Protein AF-H0ELH2-F1 (afdb_monomer)

Structure (mmCIF, N/CA/C/O backbone):
data_AF-H0ELH2-F1
#
_entry.id   AF-H0ELH2-F1
#
loop_
_atom_site.group_PDB
_atom_site.id
_atom_site.type_symbol
_atom_site.label_atom_id
_atom_site.label_alt_id
_atom_site.label_comp_id
_atom_site.label_asym_id
_atom_site.label_entity_id
_atom_site.label_seq_id
_atom_site.pdbx_PDB_ins_code
_atom_site.Cartn_x
_atom_site.Cartn_y
_atom_site.Cartn_z
_atom_site.occupancy
_atom_site.B_iso_or_equiv
_atom_site.auth_seq_id
_atom_site.auth_comp_id
_atom_site.auth_asym_id
_atom_site.auth_atom_id
_atom_site.pdbx_PDB_model_num
ATOM 1 N N . MET A 1 1 ? -1.124 8.327 35.606 1.00 62.03 1 MET A N 1
ATOM 2 C CA . MET A 1 1 ? -1.199 9.754 35.998 1.00 62.03 1 MET A CA 1
ATOM 3 C C . MET A 1 1 ? -2.389 10.387 35.284 1.00 62.03 1 MET A C 1
ATOM 5 O O . MET A 1 1 ? -2.537 10.142 34.093 1.00 62.03 1 MET A O 1
ATOM 9 N N . ARG A 1 2 ? -3.265 11.130 35.973 1.00 73.88 2 ARG A N 1
ATOM 10 C CA . ARG A 1 2 ? -4.328 11.916 35.316 1.00 73.88 2 ARG A CA 1
ATOM 11 C C . ARG A 1 2 ? -3.799 13.326 35.043 1.00 73.88 2 ARG A C 1
ATOM 13 O O . ARG A 1 2 ? -3.102 13.876 35.888 1.00 73.88 2 ARG A O 1
ATOM 20 N N . ALA A 1 3 ? -4.101 13.885 33.873 1.00 83.12 3 ALA A N 1
ATOM 21 C CA . ALA A 1 3 ? -3.711 15.254 33.537 1.00 83.12 3 ALA A CA 1
ATOM 22 C C . ALA A 1 3 ? -4.444 16.272 34.429 1.00 83.12 3 ALA A C 1
ATOM 24 O O . ALA A 1 3 ? -5.590 16.045 34.823 1.00 83.12 3 ALA A O 1
ATOM 25 N N . THR A 1 4 ? -3.800 17.406 34.710 1.00 92.44 4 THR A N 1
ATOM 26 C CA . THR A 1 4 ? -4.425 18.548 35.395 1.00 92.44 4 THR A CA 1
ATOM 27 C C . THR A 1 4 ? -5.581 19.115 34.563 1.00 92.44 4 THR A C 1
ATOM 29 O O . THR A 1 4 ? -5.611 18.949 33.343 1.00 92.44 4 THR A O 1
ATOM 32 N N . GLN A 1 5 ? -6.547 19.800 35.190 1.00 88.50 5 GLN A N 1
ATOM 33 C CA . GLN A 1 5 ? -7.740 20.311 34.490 1.00 88.50 5 GLN A CA 1
ATOM 34 C C . GLN A 1 5 ? -7.407 21.206 33.284 1.00 88.50 5 GLN A C 1
ATOM 36 O O . GLN A 1 5 ? -7.987 21.038 32.209 1.00 88.50 5 GLN A O 1
ATOM 41 N N . SER A 1 6 ? -6.451 22.124 33.441 1.00 90.06 6 SER A N 1
ATOM 42 C CA . SER A 1 6 ? -6.030 23.050 32.384 1.00 90.06 6 SER A CA 1
ATOM 43 C C . SER A 1 6 ? -5.400 22.324 31.190 1.00 90.06 6 SER A C 1
ATOM 45 O O . SER A 1 6 ? -5.676 22.661 30.036 1.00 90.06 6 SER A O 1
ATOM 47 N N . LEU A 1 7 ? -4.604 21.284 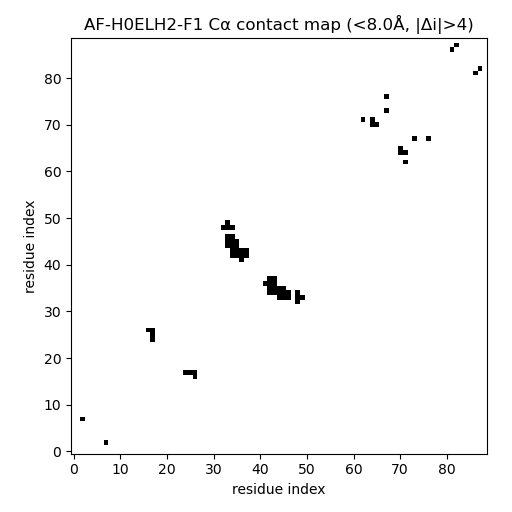31.448 1.00 90.44 7 LEU A N 1
ATOM 48 C CA . LEU A 1 7 ? -4.003 20.447 30.414 1.00 90.44 7 LEU A CA 1
ATOM 49 C C . LEU A 1 7 ? -5.039 19.522 29.761 1.00 90.44 7 LEU A C 1
ATOM 51 O O . LEU A 1 7 ? -5.077 19.408 28.537 1.00 90.44 7 LEU A O 1
ATOM 55 N N . GLY A 1 8 ? -5.931 18.921 30.549 1.00 89.38 8 GLY A N 1
ATOM 56 C CA . GLY A 1 8 ? -7.019 18.080 30.051 1.00 89.38 8 GLY A CA 1
ATOM 57 C C . GLY A 1 8 ? -7.936 18.827 29.079 1.00 89.38 8 GLY A C 1
ATOM 58 O O . GLY A 1 8 ? -8.301 18.287 28.035 1.00 89.38 8 GLY A O 1
ATOM 59 N N . ALA A 1 9 ? -8.242 20.100 29.356 1.00 89.81 9 ALA A N 1
ATOM 60 C CA . ALA A 1 9 ? -9.021 20.943 28.450 1.00 89.81 9 ALA A CA 1
ATOM 61 C C . ALA A 1 9 ? -8.348 21.132 27.078 1.00 89.81 9 ALA A C 1
ATOM 63 O O . ALA A 1 9 ? -9.043 21.113 26.060 1.00 89.81 9 ALA A O 1
ATOM 64 N N . LYS A 1 10 ? -7.015 21.258 27.042 1.00 92.06 10 LYS A N 1
ATOM 65 C CA . LYS A 1 10 ? -6.234 21.375 25.799 1.00 92.06 10 LYS A CA 1
ATOM 66 C C . LYS A 1 10 ? -6.115 20.034 25.067 1.00 92.06 10 LYS A C 1
ATOM 68 O O . LYS A 1 10 ? -6.361 19.983 23.865 1.00 92.06 10 LYS A O 1
ATOM 73 N N . ILE A 1 11 ? -5.816 18.945 25.784 1.00 91.50 11 ILE A N 1
ATOM 74 C CA . ILE A 1 11 ? -5.649 17.597 25.207 1.00 91.50 11 ILE A CA 1
ATOM 75 C C . ILE A 1 11 ? -6.919 17.130 24.487 1.00 91.50 11 ILE A C 1
ATOM 77 O O . ILE A 1 11 ? -6.821 16.533 23.418 1.00 91.50 11 ILE A O 1
ATOM 81 N N . ARG A 1 12 ? -8.110 17.455 25.011 1.00 89.12 12 ARG A N 1
ATOM 82 C CA . ARG A 1 12 ? -9.396 17.098 24.380 1.00 89.12 12 ARG A CA 1
ATOM 83 C C . ARG A 1 12 ? -9.585 17.651 22.963 1.00 89.12 12 ARG A C 1
ATOM 85 O O . ARG A 1 12 ? -10.418 17.128 22.234 1.00 89.12 12 ARG A O 1
ATOM 92 N N . ARG A 1 13 ? -8.848 18.696 22.577 1.00 91.81 13 ARG A N 1
ATOM 93 C CA . ARG A 1 13 ? -8.913 19.299 21.234 1.00 91.81 13 ARG A CA 1
ATOM 94 C C . ARG A 1 13 ? -7.911 18.686 20.252 1.00 91.81 13 ARG A C 1
ATOM 96 O O . ARG A 1 13 ? -7.989 18.957 19.059 1.00 91.81 13 ARG A O 1
ATOM 103 N N . LEU A 1 14 ? -6.955 17.891 20.736 1.00 93.69 14 LEU A N 1
ATOM 104 C CA . 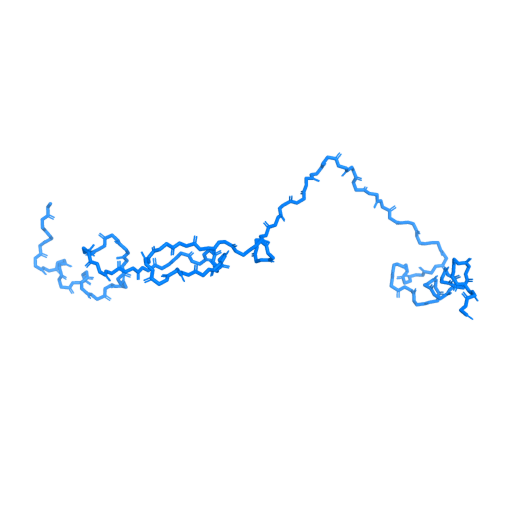LEU A 1 14 ? -5.960 17.245 19.886 1.00 93.69 14 LEU A CA 1
ATOM 105 C C . LEU A 1 14 ? -6.587 16.087 19.101 1.00 93.69 14 LEU A C 1
ATOM 107 O O . LEU A 1 14 ? -7.505 15.412 19.567 1.00 93.69 14 LEU A O 1
ATOM 111 N N . LYS A 1 15 ? -6.050 15.818 17.906 1.00 94.06 15 LYS A N 1
ATOM 112 C CA . LYS A 1 15 ? -6.496 14.703 17.060 1.00 94.06 15 LYS A CA 1
ATOM 113 C C . LYS A 1 15 ? -6.351 13.379 17.813 1.00 94.06 15 LYS A C 1
ATOM 115 O O . LYS A 1 15 ? -5.259 13.022 18.253 1.00 94.06 15 LYS A O 1
ATOM 120 N N . LEU A 1 16 ? -7.437 12.614 17.888 1.00 93.44 16 LEU A N 1
ATOM 121 C CA . LEU A 1 16 ? -7.453 11.340 18.599 1.00 93.44 16 LEU A CA 1
ATOM 122 C C . LEU A 1 16 ? -6.480 10.328 17.965 1.00 93.44 16 LEU A C 1
ATOM 124 O O . LEU A 1 16 ? -6.471 10.131 16.743 1.00 93.44 16 LEU A O 1
ATOM 128 N N . GLN A 1 17 ? -5.657 9.688 18.794 1.00 92.44 17 GLN A N 1
ATOM 129 C CA . GLN A 1 17 ? -4.730 8.625 18.403 1.00 92.44 17 GLN A CA 1
ATOM 130 C C . GLN A 1 17 ? -5.127 7.292 19.042 1.00 92.44 17 GLN A C 1
ATOM 132 O O . GLN A 1 17 ? -5.910 7.253 19.988 1.00 92.44 17 GLN A O 1
ATOM 137 N N . THR A 1 18 ? -4.560 6.196 18.540 1.00 92.81 18 THR A N 1
ATOM 138 C CA . THR A 1 18 ? -4.854 4.829 19.003 1.00 92.81 18 THR A CA 1
ATOM 139 C C . THR A 1 18 ? -4.527 4.592 20.476 1.00 92.81 18 THR A C 1
ATOM 141 O O . THR A 1 18 ? -5.072 3.671 21.068 1.00 92.81 18 THR A O 1
ATOM 144 N N . LYS A 1 19 ? -3.648 5.403 21.078 1.00 91.44 19 LYS A N 1
ATOM 145 C CA . LYS A 1 19 ? -3.205 5.263 22.477 1.00 91.44 19 LYS A CA 1
ATOM 146 C C . LYS A 1 19 ? -3.925 6.192 23.457 1.00 91.44 19 LYS A C 1
ATOM 148 O O . LYS A 1 19 ? -3.669 6.129 24.652 1.00 91.44 19 LYS A O 1
ATOM 153 N N . ASN A 1 20 ? -4.828 7.040 22.964 1.00 90.50 20 ASN A N 1
ATOM 154 C CA . ASN A 1 20 ? -5.536 8.023 23.789 1.00 90.50 20 ASN A CA 1
ATOM 155 C C . ASN A 1 20 ? -6.855 7.486 24.364 1.00 90.50 20 ASN A C 1
ATOM 157 O O . ASN A 1 20 ? -7.476 8.157 25.183 1.00 90.50 20 ASN A O 1
ATOM 161 N N . THR A 1 21 ? -7.322 6.326 23.901 1.00 89.12 21 THR A N 1
ATOM 162 C CA . THR A 1 21 ? -8.609 5.748 24.295 1.00 89.12 21 THR A CA 1
ATOM 163 C C . THR A 1 21 ? -8.513 4.228 24.409 1.00 89.12 21 THR A C 1
ATOM 165 O O . THR A 1 21 ? -7.470 3.639 24.126 1.00 89.12 21 THR A O 1
ATOM 168 N N . ASN A 1 22 ? -9.607 3.607 24.843 1.00 89.81 22 ASN A N 1
ATOM 169 C CA . ASN A 1 22 ? -9.698 2.178 25.118 1.00 89.81 22 ASN A CA 1
ATOM 170 C C . ASN A 1 22 ? -10.387 1.411 23.967 1.00 89.81 22 ASN A C 1
ATOM 172 O O . ASN A 1 22 ? -10.336 1.798 22.799 1.00 89.81 22 ASN A O 1
ATOM 176 N N . LYS A 1 23 ? -11.001 0.274 24.310 1.00 92.12 23 LYS A N 1
ATOM 177 C CA . LYS A 1 23 ? -11.638 -0.684 23.400 1.00 92.12 23 LYS A CA 1
ATOM 178 C C . LYS A 1 23 ? -12.659 -0.012 22.470 1.00 92.12 23 LYS A C 1
ATOM 180 O O . LYS A 1 23 ? -13.386 0.884 22.884 1.00 92.12 23 LYS A O 1
ATOM 185 N N . GLY A 1 24 ? -12.725 -0.490 21.227 1.00 92.31 24 GLY A N 1
ATOM 186 C CA . GLY A 1 24 ? -13.686 -0.046 20.209 1.00 92.31 24 GLY A CA 1
ATOM 187 C C . GLY A 1 24 ? -13.174 1.049 19.270 1.00 92.31 24 GLY A C 1
ATOM 188 O O . GLY A 1 24 ? -13.706 1.195 18.174 1.00 92.31 24 GLY A O 1
ATOM 189 N N . PHE A 1 25 ? -12.111 1.774 19.630 1.00 95.06 25 PHE A N 1
ATOM 190 C CA . PHE A 1 25 ? -11.486 2.735 18.721 1.00 95.06 25 PHE A CA 1
ATOM 191 C C . PHE A 1 25 ? -10.315 2.103 17.969 1.00 95.06 25 PHE A C 1
ATOM 193 O O . PHE A 1 25 ? -9.259 1.829 18.541 1.00 95.06 25 PHE A O 1
ATOM 200 N N . TYR A 1 26 ? -10.491 1.920 16.665 1.00 93.75 26 TYR A N 1
ATOM 201 C CA . TYR A 1 26 ? -9.427 1.514 15.758 1.00 93.75 26 TYR A CA 1
ATOM 202 C C . TYR A 1 26 ? -9.086 2.654 14.798 1.00 93.75 26 TYR A C 1
ATOM 204 O O . TYR A 1 26 ? -9.969 3.342 14.287 1.00 93.75 26 TYR A O 1
ATOM 212 N N . LYS A 1 27 ? -7.792 2.853 14.537 1.00 95.62 27 LYS A N 1
ATOM 213 C CA . LYS A 1 27 ? -7.301 3.833 13.566 1.00 95.62 27 LYS A CA 1
ATOM 214 C C . LYS A 1 27 ? -6.043 3.304 12.887 1.00 95.62 27 LYS A C 1
ATOM 216 O O . LYS A 1 27 ? -5.072 2.979 13.566 1.00 95.62 27 LYS A O 1
ATOM 221 N N . GLY A 1 28 ? -6.078 3.231 11.559 1.00 94.06 28 GLY A N 1
ATOM 222 C CA . GLY A 1 28 ? -4.980 2.712 10.744 1.00 94.06 28 GLY A CA 1
ATOM 223 C C . GLY A 1 28 ? -3.773 3.652 10.644 1.00 94.06 28 GLY A C 1
ATOM 224 O O . GLY A 1 28 ? -3.843 4.834 10.989 1.00 94.06 28 GLY A O 1
ATOM 225 N N . THR A 1 29 ? -2.668 3.108 10.131 1.00 95.19 29 THR A N 1
ATOM 226 C CA . THR A 1 29 ? -1.353 3.766 9.992 1.00 95.19 29 THR A CA 1
ATOM 227 C C . THR A 1 29 ? -0.950 4.041 8.541 1.00 95.19 29 THR A C 1
ATOM 229 O O . THR A 1 29 ? 0.177 4.449 8.292 1.00 95.19 29 THR A O 1
ATOM 232 N N . GLY A 1 30 ? -1.845 3.818 7.573 1.00 93.25 30 GLY A N 1
ATOM 233 C CA . GLY A 1 30 ? -1.551 4.031 6.150 1.00 93.25 30 GLY A CA 1
ATOM 234 C C . GLY A 1 30 ? -0.822 2.873 5.457 1.00 93.25 30 GLY A C 1
ATOM 235 O O . GLY A 1 30 ? -0.324 3.054 4.355 1.00 93.25 30 GLY A O 1
ATOM 236 N N . THR A 1 31 ? -0.786 1.680 6.057 1.00 92.25 31 THR A N 1
ATOM 237 C CA . THR A 1 31 ? -0.146 0.480 5.474 1.00 92.25 31 THR A CA 1
ATOM 238 C C . THR A 1 31 ? -0.854 -0.048 4.211 1.00 92.25 31 THR A C 1
ATOM 240 O O . THR A 1 31 ? -0.272 -0.823 3.460 1.00 92.25 31 THR A O 1
ATOM 243 N N . GLY A 1 32 ? -2.081 0.405 3.934 1.00 92.19 32 GLY A N 1
ATOM 244 C CA . GLY A 1 32 ? -2.913 -0.098 2.836 1.00 92.19 32 GLY A CA 1
ATOM 245 C C . GLY A 1 32 ? -3.699 -1.356 3.217 1.00 92.19 32 GLY A C 1
ATOM 246 O O . GLY A 1 32 ? -3.510 -1.913 4.297 1.00 92.19 32 GLY A O 1
ATOM 247 N N . SER A 1 33 ? -4.622 -1.771 2.345 1.00 94.00 33 SER A N 1
ATOM 248 C CA . SER A 1 33 ? -5.377 -3.017 2.519 1.00 94.00 33 SER A CA 1
ATOM 249 C C . SER A 1 33 ? -4.628 -4.182 1.876 1.00 94.00 33 SER A C 1
ATOM 251 O O . SER A 1 33 ? -4.241 -4.082 0.713 1.00 94.00 33 SER A O 1
ATOM 253 N N . THR A 1 34 ? -4.457 -5.280 2.611 1.00 96.00 34 THR A N 1
ATOM 254 C CA . THR A 1 34 ? -3.774 -6.501 2.146 1.00 96.00 34 THR A CA 1
ATOM 255 C C . THR A 1 34 ? -4.735 -7.666 1.902 1.00 96.00 34 THR A C 1
ATOM 257 O O . THR A 1 34 ? -4.295 -8.785 1.659 1.00 96.00 34 THR A O 1
ATOM 260 N N . GLY A 1 35 ? -6.047 -7.435 1.993 1.00 95.94 35 GLY A N 1
ATOM 261 C CA . GLY A 1 35 ? -7.043 -8.500 1.985 1.00 95.94 35 GLY A CA 1
ATOM 262 C C . GLY A 1 35 ? -8.403 -8.059 2.522 1.00 95.94 35 GLY A C 1
ATOM 263 O O . GLY A 1 35 ? -8.770 -6.884 2.419 1.00 95.94 35 GLY A O 1
ATOM 264 N N . SER A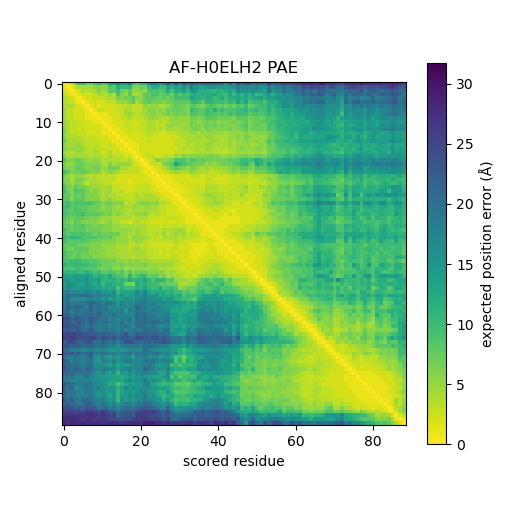 1 36 ? -9.143 -9.004 3.105 1.00 96.94 36 SER A N 1
ATOM 265 C CA . SER A 1 36 ? -10.540 -8.828 3.522 1.00 96.94 36 SER A CA 1
ATOM 266 C C . SER A 1 36 ? -10.826 -9.477 4.878 1.00 96.94 36 SER A C 1
ATOM 268 O O . SER A 1 36 ? -10.343 -10.567 5.175 1.00 96.94 36 SER A O 1
ATOM 270 N N . HIS A 1 37 ? -11.662 -8.838 5.701 1.00 97.50 37 HIS A N 1
ATOM 271 C CA . HIS A 1 37 ? -12.160 -9.446 6.937 1.00 97.50 37 HIS A CA 1
ATOM 272 C C . HIS A 1 37 ? -13.160 -10.570 6.646 1.00 97.50 37 HIS A C 1
ATOM 274 O O . HIS A 1 37 ? -13.952 -10.481 5.708 1.00 97.50 37 HIS A O 1
ATOM 280 N N . THR A 1 38 ? -13.160 -11.613 7.476 1.00 97.75 38 THR A N 1
ATOM 281 C CA . THR A 1 38 ? -14.176 -12.672 7.407 1.00 97.75 38 THR A CA 1
ATOM 282 C C . THR A 1 38 ? -15.401 -12.310 8.238 1.00 97.75 38 THR A C 1
ATOM 284 O O . THR A 1 38 ? -15.335 -11.495 9.159 1.00 97.75 38 THR A O 1
ATOM 287 N N . LYS A 1 39 ? -16.521 -12.995 7.977 1.00 97.56 39 LYS A N 1
ATOM 288 C CA . LYS A 1 39 ? -17.753 -12.885 8.776 1.00 97.56 39 LYS A CA 1
ATOM 289 C C . LYS A 1 39 ? -17.519 -13.090 10.281 1.00 97.56 39 LYS A C 1
ATOM 291 O O . LYS A 1 39 ? -18.245 -12.531 11.094 1.00 97.56 39 LYS A O 1
ATOM 296 N N . HIS A 1 40 ? -16.509 -13.878 10.646 1.00 97.38 40 HIS A N 1
ATOM 297 C CA . HIS A 1 40 ? -16.216 -14.266 12.027 1.00 97.38 40 HIS A CA 1
ATOM 298 C C . HIS A 1 40 ? -15.022 -13.509 12.630 1.00 97.38 40 HIS A C 1
ATOM 300 O O . HIS A 1 40 ? -14.451 -13.952 13.621 1.00 97.38 40 HIS A O 1
ATOM 306 N N . GLY A 1 41 ? -14.626 -12.374 12.042 1.00 94.88 41 GLY A N 1
ATOM 307 C CA . GLY A 1 41 ? -13.568 -11.513 12.586 1.00 94.88 41 GLY A CA 1
ATOM 308 C C . GLY A 1 41 ? -12.137 -11.952 12.261 1.00 94.88 41 GLY A C 1
ATOM 309 O O . GLY A 1 41 ? -11.191 -11.339 12.749 1.00 94.88 41 GLY A O 1
ATOM 310 N N . GLY A 1 42 ? -11.961 -12.974 11.421 1.00 97.31 42 GLY A N 1
ATOM 311 C CA . GLY A 1 42 ? -10.665 -13.327 10.839 1.00 97.31 42 GLY A CA 1
ATOM 312 C C . GLY A 1 42 ? -10.255 -12.374 9.712 1.00 97.31 42 GLY A C 1
ATOM 313 O O . GLY A 1 42 ? -10.973 -11.426 9.380 1.00 97.31 42 GLY A O 1
ATOM 314 N N . TYR A 1 43 ? -9.108 -12.648 9.091 1.00 97.38 43 TYR A N 1
ATOM 315 C CA . TYR A 1 43 ? -8.594 -11.883 7.955 1.00 97.38 43 TYR A CA 1
ATOM 316 C C . TYR A 1 43 ? -8.050 -12.827 6.878 1.00 97.38 43 TYR A C 1
ATOM 318 O O . TYR A 1 43 ? -7.240 -13.700 7.180 1.00 97.38 43 TYR A O 1
ATOM 326 N N . LEU A 1 44 ? -8.513 -12.665 5.638 1.00 97.12 44 LEU A N 1
ATOM 327 C CA . LEU A 1 44 ? -8.055 -13.399 4.456 1.00 97.12 44 LEU A CA 1
ATOM 328 C C . LEU A 1 44 ? -7.130 -12.497 3.642 1.00 97.12 44 LEU A C 1
ATOM 330 O O . LEU A 1 44 ? -7.534 -11.402 3.254 1.00 97.12 44 LEU A O 1
ATOM 334 N N . ILE A 1 45 ? -5.902 -12.956 3.398 1.00 96.69 45 ILE A N 1
ATOM 335 C CA . ILE A 1 45 ? -4.881 -12.214 2.649 1.00 96.69 45 ILE A CA 1
ATOM 336 C C . ILE A 1 45 ? -5.118 -12.385 1.146 1.00 96.69 45 ILE A C 1
ATOM 338 O O . ILE A 1 45 ? -5.340 -13.497 0.673 1.00 96.69 45 ILE A O 1
ATOM 342 N N . ASP A 1 46 ? -5.036 -11.277 0.417 1.00 96.31 46 ASP A N 1
ATOM 343 C CA . ASP A 1 46 ? -5.061 -11.217 -1.041 1.00 96.31 46 ASP A CA 1
ATOM 344 C C . ASP A 1 46 ? -3.626 -11.020 -1.550 1.00 96.31 46 ASP A C 1
ATOM 346 O O . ASP A 1 46 ? -3.019 -9.966 -1.339 1.00 96.31 46 ASP A O 1
ATOM 350 N N . TRP A 1 47 ? -3.069 -12.057 -2.176 1.00 93.38 47 TRP A N 1
ATOM 351 C CA . TRP A 1 47 ? -1.672 -12.076 -2.614 1.00 93.38 47 TRP A CA 1
ATOM 352 C C . TRP A 1 47 ? -1.376 -11.048 -3.711 1.00 93.38 47 TRP A C 1
ATOM 354 O O . TRP A 1 47 ? -0.267 -10.514 -3.733 1.00 93.38 47 TRP A O 1
ATOM 364 N N . ASP A 1 48 ? -2.366 -10.683 -4.530 1.00 92.44 48 ASP A N 1
ATOM 365 C CA . ASP A 1 48 ? -2.203 -9.702 -5.611 1.00 92.44 48 ASP A CA 1
ATOM 366 C C . ASP A 1 48 ? -2.073 -8.268 -5.075 1.00 92.44 48 ASP A C 1
ATOM 368 O O . ASP A 1 48 ? -1.512 -7.386 -5.728 1.00 92.44 48 ASP A O 1
ATOM 372 N N . LYS A 1 49 ? -2.567 -8.016 -3.855 1.00 91.94 49 LYS A N 1
ATOM 373 C CA . LYS A 1 49 ? -2.461 -6.709 -3.183 1.00 91.94 49 LYS A CA 1
ATOM 374 C C . LYS A 1 49 ? -1.152 -6.517 -2.427 1.00 91.94 49 LYS A C 1
ATOM 376 O O . LYS A 1 49 ? -0.862 -5.402 -1.978 1.00 91.94 49 LYS A O 1
ATOM 381 N N . LEU A 1 50 ? -0.374 -7.579 -2.235 1.00 90.44 50 LEU A N 1
ATOM 382 C CA . LEU A 1 50 ? 0.908 -7.472 -1.555 1.00 90.44 50 LEU A CA 1
ATOM 383 C C . LEU A 1 50 ? 1.931 -6.781 -2.460 1.00 90.44 50 LEU A C 1
ATOM 385 O O . LEU A 1 50 ? 1.914 -6.909 -3.678 1.00 90.44 50 LEU A O 1
ATOM 389 N N . LYS A 1 51 ? 2.841 -6.022 -1.845 1.00 86.62 51 LYS A N 1
ATOM 390 C CA . LYS A 1 51 ? 3.914 -5.309 -2.546 1.00 86.62 51 LYS A CA 1
ATOM 391 C C . LYS A 1 51 ? 5.227 -6.067 -2.351 1.00 86.62 51 LYS A C 1
ATOM 393 O O . LYS A 1 51 ? 5.884 -5.842 -1.331 1.00 86.62 51 LYS A O 1
ATOM 398 N N . PRO A 1 52 ? 5.601 -6.988 -3.255 1.00 87.12 52 PRO A N 1
ATOM 399 C CA . PRO A 1 52 ? 6.858 -7.705 -3.129 1.00 87.12 52 PRO A CA 1
ATOM 400 C C . PRO A 1 52 ? 8.039 -6.758 -3.354 1.00 87.12 52 PRO A C 1
ATOM 402 O O . PRO A 1 52 ? 8.001 -5.873 -4.210 1.00 87.12 52 PRO A O 1
ATOM 405 N N . PHE A 1 53 ? 9.114 -6.972 -2.600 1.00 84.38 53 PHE A N 1
ATOM 406 C CA . PHE A 1 53 ? 10.404 -6.348 -2.873 1.00 84.38 53 PHE A CA 1
ATOM 407 C C . PHE A 1 53 ? 11.230 -7.275 -3.764 1.00 84.38 53 PHE A C 1
ATOM 409 O O . PHE A 1 53 ? 11.376 -8.460 -3.465 1.00 84.38 53 PHE A O 1
ATOM 416 N N . VAL A 1 54 ? 11.797 -6.736 -4.843 1.00 82.44 54 VAL A N 1
ATOM 417 C CA . VAL A 1 54 ? 12.767 -7.456 -5.677 1.00 82.44 54 VAL A CA 1
ATOM 418 C C . VAL A 1 54 ? 14.162 -7.251 -5.092 1.00 82.44 54 VAL A C 1
ATOM 420 O O . VAL A 1 54 ? 14.532 -6.149 -4.693 1.00 82.44 54 VAL A O 1
ATOM 423 N N . THR A 1 55 ? 14.938 -8.329 -5.004 1.00 83.75 55 THR A N 1
ATOM 424 C CA . THR A 1 55 ? 16.289 -8.293 -4.435 1.00 83.75 55 THR A CA 1
ATOM 425 C C . THR A 1 55 ? 17.304 -7.667 -5.397 1.00 83.75 55 THR A C 1
ATOM 427 O O . THR A 1 55 ? 17.217 -7.851 -6.607 1.00 83.75 55 THR A O 1
ATOM 430 N N . MET A 1 56 ? 18.327 -6.995 -4.860 1.00 80.75 56 MET A N 1
ATOM 431 C CA . MET A 1 56 ? 19.423 -6.391 -5.638 1.00 80.75 56 MET A CA 1
ATOM 432 C C . MET A 1 56 ? 20.563 -7.372 -5.972 1.00 80.75 56 MET A C 1
ATOM 434 O O . MET A 1 56 ? 21.678 -6.950 -6.258 1.00 80.75 56 MET A O 1
ATOM 438 N N . LYS A 1 57 ? 20.327 -8.690 -5.908 1.00 86.12 57 LYS A N 1
ATOM 439 C CA . LYS A 1 57 ? 21.368 -9.695 -6.203 1.00 86.12 57 LYS A CA 1
ATOM 440 C C . LYS A 1 57 ? 21.860 -9.640 -7.652 1.00 86.12 57 LYS A C 1
ATOM 442 O O . LYS A 1 57 ? 23.000 -10.003 -7.918 1.00 86.12 57 LYS A O 1
ATOM 447 N N . ILE A 1 58 ? 21.000 -9.223 -8.576 1.00 81.62 58 ILE A N 1
ATOM 448 C CA . ILE A 1 58 ? 21.334 -9.101 -9.994 1.00 81.62 58 ILE A CA 1
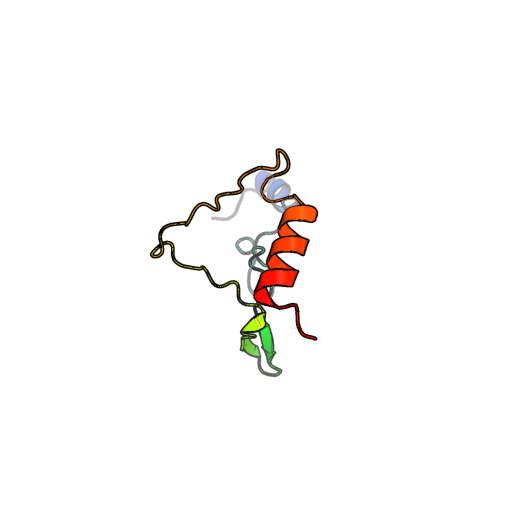ATOM 449 C C . ILE A 1 58 ? 21.878 -7.691 -10.220 1.00 81.62 58 ILE A C 1
ATOM 451 O O . ILE A 1 58 ? 21.205 -6.709 -9.904 1.00 81.62 58 ILE A O 1
ATOM 455 N N . GLN A 1 59 ? 23.097 -7.588 -10.754 1.00 82.38 59 GLN A N 1
ATOM 456 C CA . GLN A 1 59 ? 23.673 -6.290 -11.092 1.00 82.38 59 GLN A CA 1
ATOM 457 C C . GLN A 1 59 ? 22.865 -5.633 -12.223 1.00 82.38 59 GLN A C 1
ATOM 459 O O . GLN A 1 59 ? 22.509 -6.315 -13.187 1.00 82.38 59 GLN A O 1
ATOM 464 N N . PRO A 1 60 ? 22.568 -4.325 -12.137 1.00 77.25 60 PRO A N 1
ATOM 465 C CA . PRO A 1 60 ? 21.799 -3.643 -13.166 1.00 77.25 60 PRO A CA 1
ATOM 466 C C . PRO A 1 60 ? 22.588 -3.592 -14.480 1.00 77.25 60 PRO A C 1
ATOM 468 O O . PRO A 1 60 ? 23.694 -3.055 -14.533 1.00 77.25 60 PRO A O 1
ATOM 471 N N . THR A 1 61 ? 22.010 -4.116 -15.559 1.00 82.69 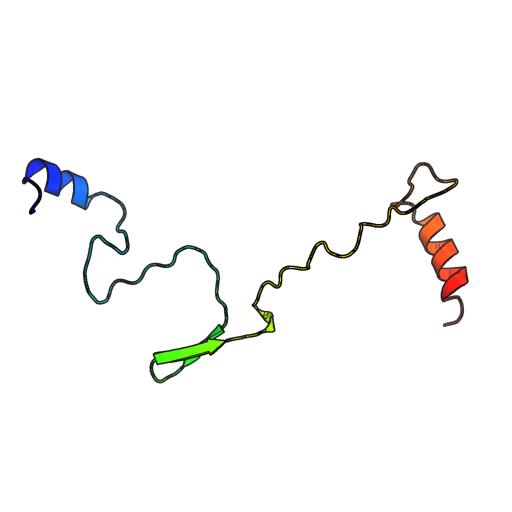61 THR A N 1
ATOM 472 C CA . THR A 1 61 ? 22.577 -3.991 -16.907 1.00 82.69 61 THR A CA 1
ATOM 473 C C . THR A 1 61 ? 22.221 -2.624 -17.490 1.00 82.69 61 THR A C 1
ATOM 475 O O . THR A 1 61 ? 21.059 -2.219 -17.469 1.00 82.69 61 THR A O 1
ATOM 478 N N . ARG A 1 62 ? 23.207 -1.893 -18.023 1.00 80.75 62 ARG A N 1
ATOM 479 C CA . ARG A 1 62 ? 22.958 -0.655 -18.778 1.00 80.75 62 ARG A CA 1
ATOM 480 C C . ARG A 1 62 ? 22.681 -0.994 -20.241 1.00 80.75 62 ARG A C 1
ATOM 482 O O . ARG A 1 62 ? 23.429 -1.756 -20.844 1.00 80.75 62 ARG A O 1
ATOM 489 N N . GLY A 1 63 ? 21.614 -0.425 -20.800 1.00 79.75 63 GLY A N 1
ATOM 490 C CA . GLY A 1 63 ? 21.325 -0.521 -22.230 1.00 79.75 63 GLY A CA 1
ATOM 491 C C . GLY A 1 63 ? 22.238 0.399 -23.041 1.00 79.75 63 GLY A C 1
ATOM 492 O O . GLY A 1 63 ? 22.481 1.536 -22.635 1.00 79.75 63 GLY A O 1
ATOM 493 N N . TYR A 1 64 ? 22.718 -0.089 -24.182 1.00 79.56 64 TYR A N 1
ATOM 494 C CA . TYR A 1 64 ? 23.450 0.701 -25.172 1.00 79.56 64 TYR A CA 1
ATOM 495 C C . TYR A 1 64 ? 22.513 1.030 -26.340 1.00 79.56 64 TYR A C 1
A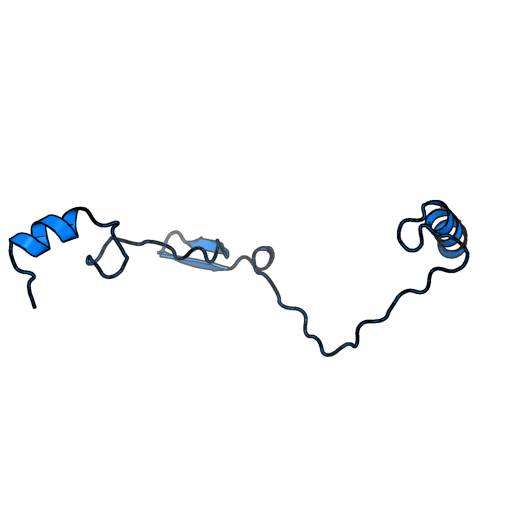TOM 497 O O . TYR A 1 64 ? 21.835 0.143 -26.857 1.00 79.56 64 TYR A O 1
ATOM 505 N N . PHE A 1 65 ? 22.457 2.306 -26.728 1.00 82.75 65 PHE A N 1
ATOM 506 C CA . PHE A 1 65 ? 21.631 2.803 -27.832 1.00 82.75 65 PHE A CA 1
ATOM 507 C C . PHE A 1 65 ? 22.529 3.565 -28.800 1.00 82.75 65 PHE A C 1
ATOM 509 O O . PHE A 1 65 ? 22.877 4.721 -28.561 1.00 82.75 65 PHE A O 1
ATOM 516 N N . GLU A 1 66 ? 22.961 2.888 -29.855 1.00 78.94 66 GLU A N 1
ATOM 517 C CA . GLU A 1 66 ? 23.880 3.454 -30.837 1.00 78.94 66 GLU A CA 1
ATOM 518 C C . GLU A 1 66 ? 23.118 4.217 -31.928 1.00 78.94 66 GLU A C 1
ATOM 520 O O . GLU A 1 66 ? 22.047 3.805 -32.370 1.00 78.94 66 GLU A O 1
ATOM 525 N N . GLY A 1 67 ? 23.682 5.341 -32.372 1.00 78.06 67 GLY A N 1
ATOM 526 C CA . GLY A 1 67 ? 23.270 6.007 -33.612 1.00 78.06 67 GLY A CA 1
ATOM 527 C C . GLY A 1 67 ? 22.051 6.936 -33.549 1.00 78.06 67 GLY A C 1
ATOM 528 O O . GLY A 1 67 ? 21.822 7.647 -34.525 1.00 78.06 67 GLY A O 1
ATOM 52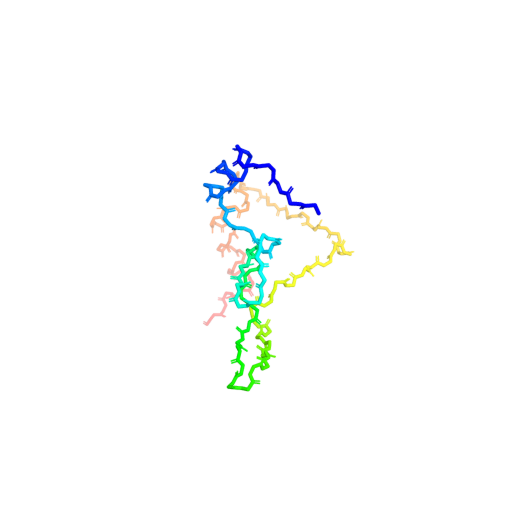9 N N . ASP A 1 68 ? 21.304 7.009 -32.440 1.00 81.12 68 ASP A N 1
ATOM 530 C CA . ASP A 1 68 ? 20.189 7.960 -32.285 1.00 81.12 68 ASP A CA 1
ATOM 531 C C . ASP A 1 68 ? 20.356 8.837 -31.026 1.00 81.12 68 ASP A C 1
AT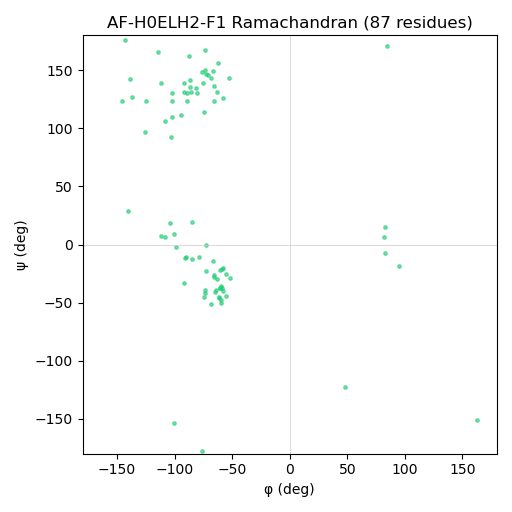OM 533 O O . ASP A 1 68 ? 20.408 8.298 -29.916 1.00 81.12 68 ASP A O 1
ATOM 537 N N . PRO A 1 69 ? 20.372 10.181 -31.150 1.00 84.94 69 PRO A N 1
ATOM 538 C CA . PRO A 1 69 ? 20.396 11.094 -30.003 1.00 84.94 69 PRO A CA 1
ATOM 539 C C . PRO A 1 69 ? 19.251 10.879 -29.003 1.00 84.94 69 PRO A C 1
ATOM 541 O O . PRO A 1 69 ? 19.379 11.223 -27.830 1.00 84.94 69 PRO A O 1
ATOM 544 N N . LYS A 1 70 ? 18.122 10.316 -29.453 1.00 87.25 70 LYS A N 1
ATOM 545 C CA . LYS A 1 70 ? 16.957 10.001 -28.614 1.00 87.25 70 LYS A CA 1
ATOM 546 C C . LYS A 1 70 ? 17.136 8.716 -27.798 1.00 87.25 70 LYS A C 1
ATOM 548 O O . LYS A 1 70 ? 16.332 8.465 -26.899 1.00 87.25 70 LYS A O 1
ATOM 553 N N . GLY A 1 71 ? 18.171 7.920 -28.083 1.00 87.06 71 GLY A N 1
ATOM 554 C CA . GLY A 1 71 ? 18.561 6.735 -27.320 1.00 87.06 71 GLY A CA 1
ATOM 555 C C . GLY A 1 71 ? 17.387 5.803 -27.008 1.00 87.06 71 GLY A C 1
ATOM 556 O O . GLY A 1 71 ? 16.660 5.381 -27.907 1.00 87.06 71 GLY A O 1
ATOM 557 N N . ALA A 1 72 ? 17.168 5.536 -25.716 1.00 86.50 72 ALA A N 1
ATOM 558 C CA . ALA A 1 72 ? 16.100 4.668 -25.209 1.00 86.50 72 ALA A CA 1
ATOM 559 C C . ALA A 1 72 ? 14.674 5.090 -25.609 1.00 86.50 72 ALA A C 1
ATOM 561 O O . ALA A 1 72 ? 13.762 4.268 -25.572 1.00 86.50 72 ALA A O 1
ATOM 562 N N . PHE A 1 73 ? 14.475 6.354 -25.987 1.00 88.62 73 PHE A N 1
ATOM 563 C CA . PHE A 1 73 ? 13.180 6.899 -26.396 1.00 88.62 73 PHE A CA 1
ATOM 564 C C . PHE A 1 73 ? 13.026 6.996 -27.924 1.00 88.62 73 PHE A C 1
ATOM 566 O O . PHE A 1 73 ? 12.067 7.597 -28.412 1.00 88.62 73 PHE A O 1
ATOM 573 N N . SER A 1 74 ? 13.958 6.436 -28.706 1.00 90.06 74 SER A N 1
ATOM 574 C CA . SER A 1 74 ? 13.840 6.414 -30.165 1.00 90.06 74 SER A CA 1
ATOM 575 C C . SER A 1 74 ? 12.807 5.390 -30.641 1.00 90.06 74 SER A C 1
ATOM 577 O O . SER A 1 74 ? 13.016 4.178 -30.566 1.00 90.06 74 SER A O 1
ATOM 579 N N . GLY A 1 75 ? 11.714 5.879 -31.233 1.00 88.38 75 GLY A N 1
ATOM 580 C CA . GLY A 1 75 ? 10.727 5.027 -31.903 1.00 88.38 75 GLY A CA 1
ATOM 581 C C . GLY A 1 75 ? 11.269 4.317 -33.153 1.00 88.38 75 GLY A C 1
ATOM 582 O O . GLY A 1 75 ? 10.797 3.234 -33.488 1.00 88.38 75 GLY A O 1
ATOM 583 N N . LYS A 1 76 ? 12.287 4.885 -33.820 1.00 88.69 76 LYS A N 1
ATOM 584 C CA . LYS A 1 76 ? 12.920 4.273 -34.999 1.00 88.69 76 LYS A CA 1
ATOM 585 C C . LYS A 1 76 ? 13.689 3.010 -34.608 1.00 88.69 76 LYS A C 1
ATOM 587 O O . LYS A 1 76 ? 13.432 1.956 -35.182 1.00 88.69 76 LYS A O 1
ATOM 592 N N . LEU A 1 77 ? 14.562 3.109 -33.599 1.00 88.94 77 LEU A N 1
ATOM 593 C CA . LEU A 1 77 ? 15.318 1.961 -33.083 1.00 88.94 77 LEU A CA 1
ATOM 594 C C . LEU A 1 77 ? 14.386 0.872 -32.536 1.00 88.94 77 LEU A C 1
ATOM 596 O O . LEU A 1 77 ? 14.643 -0.313 -32.737 1.00 88.94 77 LEU A O 1
ATOM 600 N N . TYR A 1 78 ? 13.280 1.260 -31.889 1.00 88.06 78 TYR A N 1
ATOM 601 C CA . TYR A 1 78 ? 12.253 0.312 -31.455 1.00 88.06 78 TYR A CA 1
ATO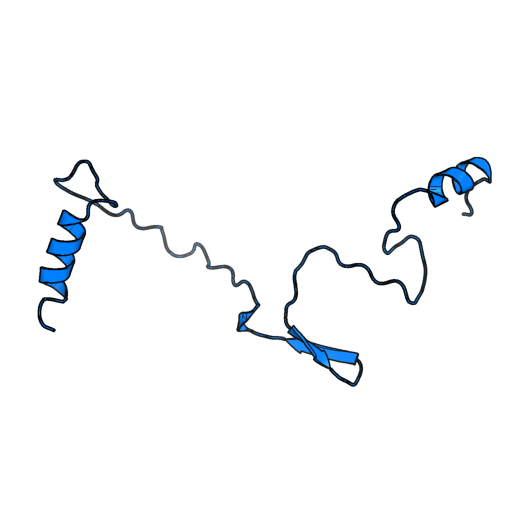M 602 C C . TYR A 1 78 ? 11.651 -0.465 -32.634 1.00 88.06 78 TYR A C 1
ATOM 604 O O . TYR A 1 78 ? 11.610 -1.693 -32.595 1.00 88.06 78 TYR A O 1
ATOM 612 N N . LEU A 1 79 ? 11.220 0.230 -33.694 1.00 88.88 79 LEU A N 1
ATOM 613 C CA . LEU A 1 79 ? 10.595 -0.402 -34.857 1.00 88.88 79 LEU A CA 1
ATOM 614 C C . LEU A 1 79 ? 11.575 -1.313 -35.611 1.00 88.88 79 LEU A C 1
ATOM 616 O O . LEU A 1 79 ? 11.198 -2.401 -36.034 1.00 88.88 79 LEU A O 1
ATOM 620 N N . GLU A 1 80 ? 12.829 -0.885 -35.775 1.00 89.06 80 GLU A N 1
ATOM 621 C CA . GLU A 1 80 ? 13.891 -1.699 -36.384 1.00 89.06 80 GLU A CA 1
ATOM 622 C C . GLU A 1 80 ? 14.162 -2.969 -35.571 1.00 89.06 80 GLU A C 1
ATOM 624 O O . GLU A 1 80 ? 14.224 -4.063 -36.135 1.00 89.06 80 GLU A O 1
ATOM 629 N N . LYS A 1 81 ? 14.261 -2.839 -34.242 1.00 88.44 81 LYS A N 1
ATOM 630 C CA . LYS A 1 81 ? 14.423 -3.980 -33.338 1.00 88.44 81 LYS A CA 1
ATOM 631 C C . LYS A 1 81 ? 13.230 -4.935 -33.419 1.00 88.44 81 LYS A C 1
ATOM 633 O O . LYS A 1 81 ? 13.436 -6.134 -33.568 1.00 88.44 81 LYS A O 1
ATOM 638 N N . TRP A 1 82 ? 12.001 -4.413 -33.397 1.00 88.38 82 TRP A N 1
ATOM 639 C CA . TRP A 1 82 ? 10.785 -5.218 -33.532 1.00 88.38 82 TRP A CA 1
ATOM 640 C C . TRP A 1 82 ? 10.749 -5.983 -34.859 1.00 88.38 82 TRP A C 1
ATOM 642 O O . TRP A 1 82 ? 10.553 -7.192 -34.836 1.00 88.38 82 TRP A O 1
ATOM 652 N N . LYS A 1 83 ? 11.029 -5.327 -35.995 1.00 91.19 83 LYS A N 1
ATOM 653 C CA . LYS A 1 83 ? 11.082 -5.988 -37.313 1.00 91.19 83 LYS A CA 1
ATOM 654 C C . LYS A 1 83 ? 12.122 -7.108 -37.374 1.00 91.19 83 LYS A C 1
ATOM 656 O O . LYS A 1 83 ? 11.903 -8.102 -38.054 1.00 91.19 83 LYS A O 1
ATOM 661 N N . LYS A 1 84 ? 13.259 -6.942 -36.693 1.00 88.69 84 LYS A N 1
ATOM 662 C CA . LYS A 1 84 ? 14.324 -7.953 -36.635 1.00 88.69 84 LYS A CA 1
ATOM 663 C C . LYS A 1 84 ? 13.949 -9.146 -35.754 1.00 88.69 84 LYS A C 1
ATOM 665 O O . LYS A 1 84 ? 14.327 -10.266 -36.072 1.00 88.69 84 LYS A O 1
ATOM 670 N N . GLU A 1 85 ? 13.283 -8.894 -34.630 1.00 88.06 85 GLU A N 1
ATOM 671 C CA . GLU A 1 85 ? 13.008 -9.912 -33.609 1.00 88.06 85 GLU A CA 1
ATOM 672 C C . GLU A 1 85 ? 11.663 -10.627 -33.808 1.00 88.06 85 GLU A C 1
ATOM 674 O O . GLU A 1 85 ? 11.570 -11.806 -33.495 1.00 88.06 85 GLU A O 1
ATOM 679 N N . ASN A 1 86 ? 10.641 -9.938 -34.327 1.00 87.00 86 ASN A N 1
ATOM 680 C CA . ASN A 1 86 ? 9.253 -10.415 -34.403 1.00 87.00 86 ASN A CA 1
ATOM 681 C C . ASN A 1 86 ? 8.571 -10.025 -35.735 1.00 87.00 86 ASN A C 1
ATOM 683 O O . ASN A 1 86 ? 7.377 -9.760 -35.759 1.00 87.00 86 ASN A O 1
ATOM 687 N N . GLY A 1 87 ? 9.326 -9.878 -36.829 1.00 70.88 87 GLY A N 1
ATOM 688 C CA . GLY A 1 87 ? 8.822 -9.337 -38.103 1.00 70.88 87 GLY A CA 1
ATOM 689 C C . GLY A 1 87 ? 7.891 -10.247 -38.914 1.00 70.88 87 GLY A C 1
ATOM 690 O O . GLY A 1 87 ? 7.463 -9.836 -39.991 1.00 70.88 87 GLY A O 1
ATOM 691 N N . GLU A 1 88 ? 7.599 -11.451 -38.428 1.00 71.38 88 GLU A N 1
ATOM 692 C CA . GLU A 1 88 ? 6.547 -12.319 -38.957 1.00 71.38 88 GLU A CA 1
ATOM 693 C C . GLU A 1 88 ? 5.398 -12.347 -37.940 1.00 71.38 88 GLU A C 1
ATOM 695 O O . GLU A 1 88 ? 5.532 -12.960 -36.882 1.00 71.38 88 GLU A O 1
ATOM 700 N N . ASP A 1 89 ? 4.302 -11.657 -38.269 1.00 62.09 89 ASP A N 1
ATOM 701 C CA . ASP A 1 89 ? 2.952 -11.921 -37.749 1.00 62.09 89 ASP A CA 1
ATOM 702 C C . ASP A 1 89 ? 2.147 -12.635 -38.847 1.00 62.09 89 ASP A C 1
ATOM 704 O O . ASP A 1 89 ? 2.210 -12.170 -40.015 1.00 62.09 89 ASP A O 1
#

Sequence (89 aa):
MRATQSLGAKIRRLKLQTKNTNKGFYKGTGTGSTGSHTKHGGYLIDWDKLKPFVTMKIQPTRGYFEGDPKGAFSGKLYLEKWKKENGED

Radius of gyration: 28.09 Å; Cα contacts (8 Å, |Δi|>4): 34; chains: 1; bounding box: 42×37×75 Å

Secondary structure (DSSP, 8-state):
-PPPHHHHHHHTTSPP-TTSS-TT-----S----EEE-TTS-EEE-GGGS-PPPPTTSPPPPPP--S-TTGGG-HHHHHHHHHHHH---

Foldseek 3Di:
DDDDPVVVVVVVPDDDDPPPDDPPDDDDDPPDDQADADPVGHTDGDPVPDDDDDDCPDPDDDDDAPDDPCGPNDPVVVVVVCCVPPVDD

InterPro domains:
  IPR019189 Large ribosomal subunit protein mL41 [PF09809] (12-55)
  IPR019189 Large ribosomal subunit protein mL41 [PTHR21338] (11-54)

Mean predicted aligned error: 9.69 Å

Organism: Glarea lozoyensis (strain ATCC 74030 / MF5533) (NCBI:txid1104152)

pLDDT: mean 88.5, std 7.21, range [62.03, 97.75]

Nearest PDB structures (foldseek):
  6ywy-assembly1_3  TM=4.822E-01  e=3.347E-07  Neurospora crassa
  5mrc-assembly1_3  TM=5.254E-01  e=2.490E-04  Saccharomyces cerevisiae
  3j6b-assembly1_3  TM=5.294E-01  e=2.422E-03  Saccharomyces cerevisiae
  7nqh-assembly1_Be  TM=5.592E-01  e=2.642E-01  Sus scrofa
  4v1a-assembly1_e  TM=4.164E-01  e=4.667E-01  Sus scrofa

Solvent-accessible surface area (backbone atoms only — not comparable to full-atom values): 6292 Å² total; per-residue (Å²): 137,82,73,55,71,77,56,44,64,56,57,73,73,50,86,87,53,70,85,79,58,65,91,92,64,81,72,86,87,80,87,72,73,49,56,46,73,43,100,85,75,49,76,48,78,36,76,87,58,53,83,83,83,82,76,79,85,65,78,86,79,82,87,85,57,81,97,44,99,56,36,96,73,30,66,64,62,50,51,56,50,44,51,74,74,60,61,78,128